Protein AF-A0A7X3A6D5-F1 (afdb_monomer)

Solvent-accessible surface area (backbone atoms only — not comparable to full-atom values): 2858 Å² total; per-residue (Å²): 117,50,77,48,81,49,95,88,48,79,47,77,48,62,55,71,68,59,51,52,54,50,52,53,52,55,59,70,76,40,65,95,80,65,47,70,66,57,56,52,59,73,77,110

Structure (mmCIF, N/CA/C/O backbone):
data_AF-A0A7X3A6D5-F1
#
_entry.id   AF-A0A7X3A6D5-F1
#
loop_
_atom_site.group_PDB
_atom_site.id
_atom_site.type_symbol
_atom_site.label_atom_id
_atom_site.label_alt_id
_atom_site.label_comp_id
_atom_site.label_asym_id
_atom_site.label_entity_id
_atom_site.label_seq_id
_atom_site.pdbx_PDB_ins_code
_atom_site.Cartn_x
_atom_site.Cartn_y
_atom_site.Cartn_z
_atom_site.occupancy
_atom_site.B_iso_or_equiv
_atom_site.auth_seq_id
_atom_site.auth_comp_id
_atom_site.auth_asym_id
_atom_site.auth_atom_id
_atom_site.pdbx_PDB_model_num
ATOM 1 N N . MET A 1 1 ? -1.930 0.263 -14.369 1.00 83.88 1 MET A N 1
ATOM 2 C CA . MET A 1 1 ? -1.731 -0.819 -13.366 1.00 83.88 1 MET A CA 1
ATOM 3 C C . MET A 1 1 ? -3.032 -1.567 -13.058 1.00 83.88 1 MET A C 1
ATOM 5 O O . MET A 1 1 ? -4.086 -0.942 -13.056 1.00 83.88 1 MET A O 1
ATOM 9 N N . LYS A 1 2 ? -2.962 -2.868 -12.755 1.00 90.19 2 LYS A N 1
ATOM 10 C CA . LYS A 1 2 ? -4.045 -3.685 -12.182 1.00 90.19 2 LYS A CA 1
ATOM 11 C C . LYS A 1 2 ? -3.805 -3.877 -10.682 1.00 90.19 2 LYS A C 1
ATOM 13 O O . LYS A 1 2 ? -2.658 -3.992 -10.251 1.00 90.19 2 LYS A O 1
ATOM 18 N N . GLN A 1 3 ? -4.878 -3.905 -9.903 1.00 90.31 3 GLN A N 1
ATOM 19 C CA . GLN A 1 3 ? -4.849 -4.127 -8.460 1.00 90.31 3 GLN A CA 1
ATOM 20 C C . GLN A 1 3 ? -5.783 -5.288 -8.133 1.00 90.31 3 GLN A C 1
ATOM 22 O O . GLN A 1 3 ? -6.934 -5.287 -8.560 1.00 90.31 3 GLN A O 1
ATOM 27 N N . TYR A 1 4 ? -5.281 -6.252 -7.372 1.00 90.44 4 TYR A N 1
ATOM 28 C CA . TYR A 1 4 ? -6.046 -7.386 -6.874 1.00 90.44 4 TYR A CA 1
ATOM 29 C C . TYR A 1 4 ? -5.978 -7.369 -5.355 1.00 90.44 4 TYR A C 1
ATOM 31 O O . TYR A 1 4 ? -4.890 -7.277 -4.782 1.00 90.44 4 TYR A O 1
ATOM 39 N N . MET A 1 5 ? -7.138 -7.425 -4.714 1.00 84.56 5 MET A N 1
ATOM 40 C CA . MET A 1 5 ? -7.249 -7.456 -3.262 1.00 84.56 5 MET A CA 1
ATOM 41 C C . MET A 1 5 ? -7.845 -8.793 -2.858 1.00 84.56 5 MET A C 1
ATOM 43 O O . MET A 1 5 ? -8.883 -9.202 -3.374 1.00 84.56 5 MET A O 1
ATOM 47 N N . SER A 1 6 ? -7.159 -9.473 -1.954 1.00 83.06 6 SER A N 1
ATOM 48 C CA 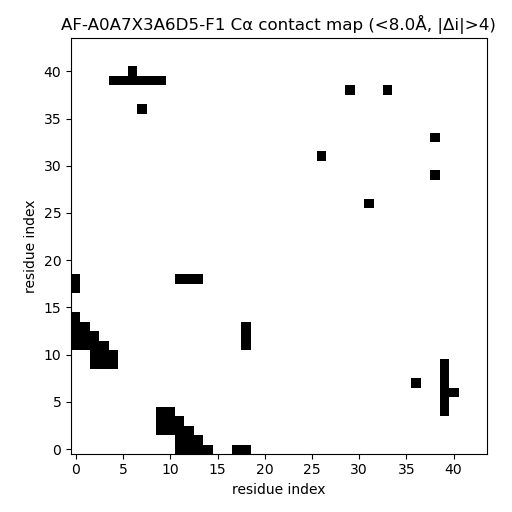. SER A 1 6 ? -7.647 -10.656 -1.260 1.00 83.06 6 SER A CA 1
ATOM 49 C C . SER A 1 6 ? -7.652 -10.366 0.237 1.00 83.06 6 SER A C 1
ATOM 51 O O . SER A 1 6 ? -7.049 -9.394 0.692 1.00 83.06 6 SER A O 1
ATOM 53 N N . ALA A 1 7 ? -8.290 -11.227 1.026 1.00 77.00 7 ALA A N 1
ATOM 54 C CA . ALA A 1 7 ? -8.408 -11.047 2.471 1.00 77.00 7 ALA A CA 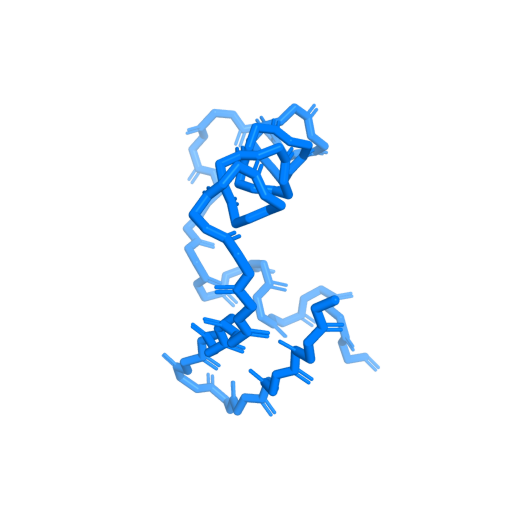1
ATOM 55 C C . ALA A 1 7 ? -7.050 -10.910 3.193 1.00 77.00 7 ALA A C 1
ATOM 57 O O . ALA A 1 7 ? -6.997 -10.354 4.284 1.00 77.00 7 ALA A O 1
ATOM 58 N N . LYS A 1 8 ? -5.959 -11.421 2.602 1.00 83.00 8 LYS A N 1
ATOM 59 C CA . LYS A 1 8 ? -4.612 -11.417 3.200 1.00 83.00 8 LYS A CA 1
ATOM 60 C C . LYS A 1 8 ? -3.534 -10.753 2.345 1.00 83.00 8 LYS A C 1
ATOM 62 O O . LYS A 1 8 ? -2.417 -10.589 2.821 1.00 83.00 8 LYS A O 1
ATOM 67 N N . GLU A 1 9 ? -3.830 -10.395 1.097 1.00 86.69 9 GLU A N 1
ATOM 68 C CA . GLU A 1 9 ? 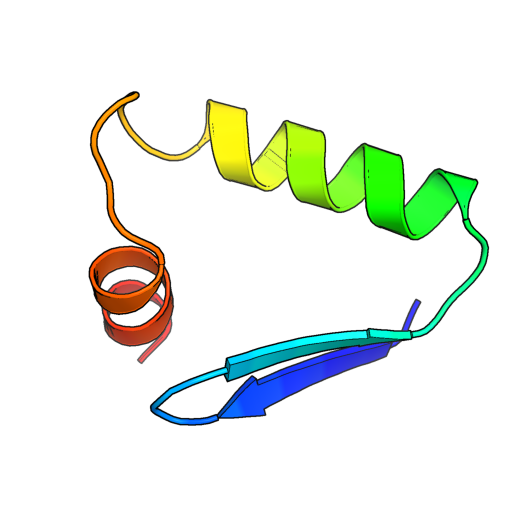-2.813 -9.867 0.187 1.00 86.69 9 GLU A CA 1
ATOM 69 C C . GLU A 1 9 ? -3.335 -8.749 -0.715 1.00 86.69 9 GLU A C 1
ATOM 71 O O . GLU A 1 9 ? -4.482 -8.750 -1.165 1.00 86.69 9 GLU A O 1
ATOM 76 N N . LEU A 1 10 ? -2.435 -7.811 -1.012 1.00 89.12 10 LEU A N 1
ATOM 77 C CA . LEU A 1 10 ? -2.593 -6.785 -2.033 1.00 89.12 10 LEU A CA 1
ATOM 78 C C . LEU A 1 10 ? -1.586 -7.066 -3.149 1.00 89.12 10 LEU A C 1
ATOM 80 O O . LEU A 1 10 ? -0.376 -6.972 -2.944 1.00 89.12 10 LEU A O 1
ATOM 84 N N . ARG A 1 11 ? -2.080 -7.365 -4.349 1.00 91.81 11 ARG A N 1
ATOM 85 C CA . ARG A 1 11 ? -1.258 -7.577 -5.544 1.00 91.81 11 ARG A CA 1
ATOM 86 C C . ARG A 1 11 ? -1.385 -6.390 -6.490 1.00 91.81 11 ARG A C 1
ATOM 88 O O . ARG A 1 11 ? -2.477 -6.073 -6.958 1.00 91.81 11 ARG A O 1
ATOM 95 N N . LEU A 1 12 ? -0.258 -5.748 -6.798 1.00 93.56 12 LEU A N 1
ATOM 96 C CA . LEU A 1 12 ? -0.162 -4.643 -7.755 1.00 93.56 12 LEU A CA 1
ATOM 97 C C . LEU A 1 12 ? 0.621 -5.105 -8.988 1.00 93.56 12 LEU A C 1
ATOM 99 O O . LEU A 1 12 ? 1.777 -5.498 -8.872 1.00 93.56 12 LEU A O 1
ATOM 103 N N . VAL A 1 13 ? 0.004 -5.044 -10.170 1.00 94.31 13 VAL A N 1
ATOM 104 C CA . VAL A 1 13 ? 0.611 -5.485 -11.437 1.00 94.31 13 VAL A CA 1
ATOM 105 C C . VAL A 1 13 ? 0.653 -4.313 -12.415 1.00 94.31 13 VAL A C 1
ATOM 107 O O . VAL A 1 13 ? -0.381 -3.759 -12.786 1.00 94.31 13 VAL A O 1
ATOM 110 N N . GLY A 1 14 ? 1.839 -3.897 -12.846 1.00 94.44 14 GLY A N 1
ATOM 111 C CA . GLY A 1 14 ? 2.003 -2.750 -13.740 1.00 94.44 14 GLY A CA 1
ATOM 112 C C . GLY A 1 14 ? 3.459 -2.331 -13.892 1.00 94.44 14 GLY A C 1
ATOM 113 O O . GLY A 1 14 ? 4.367 -3.050 -13.473 1.00 94.44 14 GLY A O 1
ATOM 114 N N . LYS A 1 15 ? 3.688 -1.153 -14.477 1.0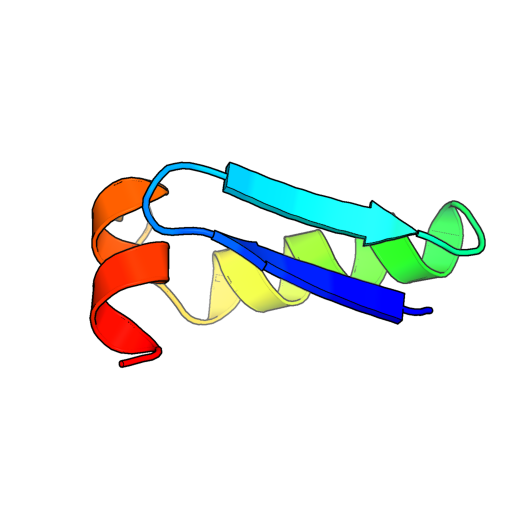0 96.44 15 LYS A N 1
ATOM 115 C CA . LYS A 1 15 ? 5.037 -0.590 -14.586 1.00 96.44 15 LYS A CA 1
ATOM 116 C C . LYS A 1 15 ? 5.560 -0.256 -13.188 1.00 96.44 15 LYS A C 1
ATOM 118 O O . LYS A 1 15 ? 4.815 0.222 -12.333 1.00 96.44 15 LYS A O 1
ATOM 123 N N . A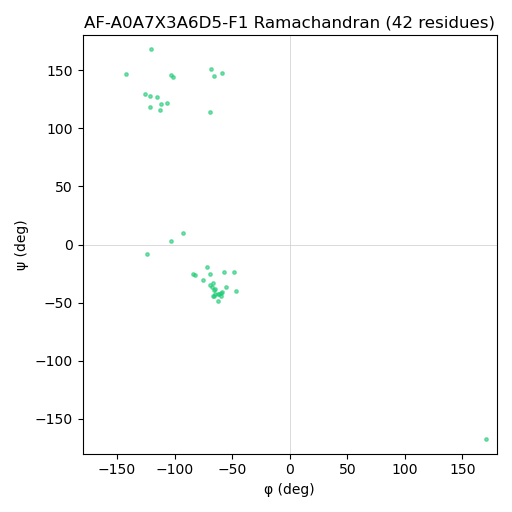LA A 1 16 ? 6.862 -0.435 -12.968 1.00 94.94 16 ALA A N 1
ATOM 124 C CA . ALA A 1 16 ? 7.474 -0.242 -11.651 1.00 94.94 16 ALA A CA 1
ATOM 125 C C . ALA A 1 16 ? 7.203 1.153 -11.055 1.00 94.94 16 ALA A C 1
ATOM 127 O O . ALA A 1 16 ? 6.990 1.290 -9.851 1.00 94.94 16 ALA A O 1
ATOM 128 N N . TRP A 1 17 ? 7.170 2.193 -11.893 1.00 96.75 17 TRP A N 1
ATOM 129 C CA . TRP A 1 17 ? 6.866 3.549 -11.439 1.00 96.75 17 TRP A CA 1
ATOM 130 C C . TRP A 1 17 ? 5.414 3.703 -10.953 1.00 96.75 17 TRP A C 1
ATOM 132 O O . TRP A 1 17 ? 5.194 4.390 -9.958 1.00 96.75 17 TRP A O 1
ATOM 142 N N . GLU A 1 18 ? 4.442 3.031 -11.584 1.00 95.06 18 GLU A N 1
ATOM 143 C CA . GLU A 1 18 ? 3.031 3.061 -11.167 1.00 95.06 18 GLU A CA 1
ATOM 144 C C . GLU A 1 18 ? 2.871 2.416 -9.787 1.00 95.06 18 GLU A C 1
ATOM 146 O O . GLU A 1 18 ? 2.186 2.951 -8.915 1.00 95.06 18 GLU A O 1
ATOM 151 N N . ILE A 1 19 ? 3.553 1.284 -9.575 1.00 94.12 19 ILE A N 1
ATOM 152 C CA . ILE A 1 19 ? 3.536 0.546 -8.307 1.00 94.12 19 ILE A CA 1
ATOM 153 C C . ILE A 1 19 ? 4.113 1.417 -7.187 1.00 94.12 19 ILE A C 1
ATOM 155 O O . ILE A 1 19 ? 3.467 1.590 -6.154 1.00 94.12 19 ILE A O 1
ATOM 159 N N . ARG A 1 20 ? 5.282 2.039 -7.405 1.00 94.25 20 ARG A N 1
ATOM 160 C CA . ARG A 1 20 ? 5.888 2.954 -6.421 1.00 94.25 20 ARG A CA 1
ATOM 161 C C . ARG A 1 20 ? 4.978 4.136 -6.100 1.00 94.25 20 ARG A C 1
ATOM 163 O O . ARG A 1 20 ? 4.816 4.478 -4.932 1.00 94.25 20 ARG A O 1
ATOM 170 N N . HIS A 1 21 ? 4.377 4.748 -7.119 1.00 94.50 21 HIS A N 1
ATOM 171 C CA . HIS A 1 21 ? 3.473 5.880 -6.927 1.00 94.50 21 HIS A CA 1
ATOM 172 C C . HIS A 1 21 ? 2.244 5.486 -6.095 1.00 94.50 21 HIS A C 1
ATOM 174 O O . HIS A 1 21 ? 1.849 6.204 -5.176 1.00 94.50 21 HIS A O 1
ATOM 180 N N . LYS A 1 22 ? 1.665 4.311 -6.363 1.00 90.50 22 LYS A N 1
ATOM 181 C CA . LYS A 1 22 ? 0.525 3.797 -5.600 1.00 90.50 22 LYS A CA 1
ATOM 182 C C . LYS A 1 22 ? 0.893 3.476 -4.153 1.00 90.50 22 LYS A C 1
ATOM 184 O O . LYS A 1 22 ? 0.145 3.870 -3.265 1.00 90.50 22 LYS A O 1
ATOM 189 N N . LEU A 1 23 ? 2.030 2.820 -3.912 1.00 88.81 23 LEU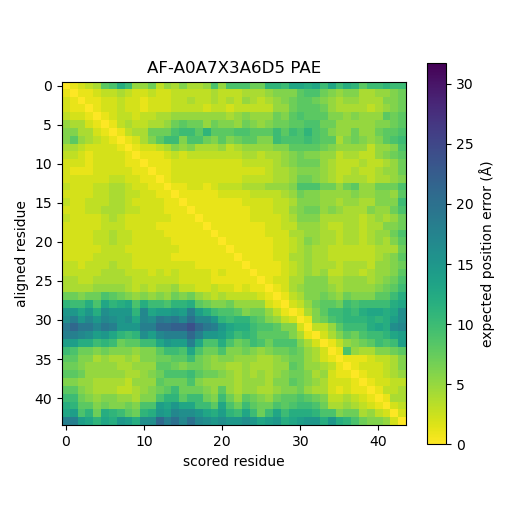 A N 1
ATOM 190 C CA . LEU A 1 23 ? 2.506 2.521 -2.557 1.00 88.81 23 LEU A CA 1
ATOM 191 C C . LEU A 1 23 ? 2.715 3.800 -1.735 1.00 88.81 23 LEU A C 1
ATOM 193 O O . LEU A 1 23 ? 2.262 3.858 -0.597 1.00 88.81 23 LEU A O 1
ATOM 197 N N . ARG A 1 24 ? 3.292 4.854 -2.331 1.00 90.62 24 ARG A N 1
ATOM 198 C CA . ARG A 1 24 ? 3.426 6.171 -1.677 1.00 90.62 24 ARG A CA 1
ATOM 199 C C . ARG A 1 24 ? 2.076 6.790 -1.321 1.00 90.62 24 ARG A C 1
ATOM 201 O O . ARG A 1 24 ? 1.912 7.324 -0.233 1.00 90.62 24 ARG A O 1
ATOM 208 N N . LYS A 1 25 ? 1.091 6.703 -2.220 1.00 87.88 25 LYS A N 1
ATOM 209 C CA . LYS A 1 25 ? -0.262 7.204 -1.937 1.00 87.88 25 LYS A CA 1
ATOM 210 C C . LYS A 1 25 ? -0.930 6.419 -0.801 1.00 87.88 25 LYS A C 1
ATOM 212 O O . LYS A 1 25 ? -1.618 7.006 0.025 1.00 87.88 25 LYS A O 1
ATOM 217 N N . LEU A 1 26 ? -0.726 5.103 -0.750 1.00 84.38 26 LEU A N 1
ATOM 218 C CA . LEU A 1 26 ? -1.260 4.257 0.320 1.00 84.38 26 LEU A CA 1
ATOM 219 C C . LEU A 1 26 ? -0.621 4.588 1.674 1.00 84.38 26 LEU A C 1
ATOM 221 O O . LEU A 1 26 ? -1.340 4.657 2.665 1.00 84.38 26 LEU A O 1
ATOM 225 N N . SER A 1 27 ? 0.684 4.871 1.711 1.00 83.25 27 SER A N 1
ATOM 226 C CA . SER A 1 27 ? 1.364 5.270 2.948 1.00 83.25 27 SER A CA 1
ATOM 227 C C . SER A 1 27 ? 0.962 6.658 3.452 1.00 83.25 27 SER A C 1
ATOM 229 O O . SER A 1 27 ? 1.088 6.915 4.636 1.00 83.25 27 SER A O 1
ATOM 231 N N . THR A 1 28 ? 0.499 7.565 2.583 1.00 82.12 28 THR A N 1
ATOM 232 C CA . THR A 1 28 ? 0.042 8.905 3.007 1.00 82.12 28 THR A CA 1
ATOM 233 C C . THR A 1 28 ? -1.401 8.937 3.501 1.00 82.12 28 THR A C 1
ATOM 235 O O . THR A 1 28 ? -1.769 9.841 4.238 1.00 82.12 28 THR A O 1
ATOM 238 N N . VAL A 1 29 ? -2.238 8.001 3.045 1.00 73.38 29 VAL A N 1
ATOM 239 C CA . VAL A 1 29 ? -3.671 7.967 3.389 1.00 73.38 29 VAL A CA 1
ATOM 240 C C . VAL A 1 29 ? -3.908 7.310 4.749 1.00 73.38 29 VAL A C 1
ATOM 242 O O . V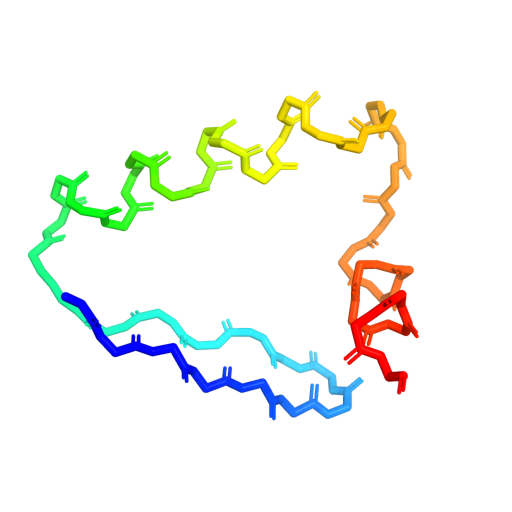AL A 1 29 ? -4.888 7.629 5.413 1.00 73.38 29 VAL A O 1
ATOM 245 N N . ASN A 1 30 ? -3.005 6.430 5.178 1.00 65.00 30 ASN A N 1
ATOM 246 C CA . ASN A 1 30 ? -3.098 5.767 6.467 1.00 65.00 30 ASN A CA 1
ATOM 247 C C . ASN A 1 30 ? -2.125 6.376 7.488 1.00 65.00 30 ASN A C 1
ATOM 249 O O . ASN A 1 30 ? -1.014 6.749 7.112 1.00 65.00 30 ASN A O 1
ATOM 253 N N . PRO A 1 31 ? -2.500 6.436 8.781 1.00 64.38 31 PRO A N 1
ATOM 254 C CA . PRO A 1 31 ? -1.551 6.756 9.839 1.00 64.38 31 PRO A CA 1
ATOM 255 C C . PRO A 1 31 ? -0.407 5.732 9.835 1.00 64.38 31 PRO A C 1
ATOM 257 O O . PRO A 1 31 ? -0.612 4.566 9.495 1.00 64.38 31 PRO A O 1
ATOM 260 N N . SER A 1 32 ? 0.787 6.187 10.210 1.00 61.50 32 SER A N 1
ATOM 261 C CA . SER A 1 32 ? 2.088 5.511 10.086 1.00 61.50 32 SER A CA 1
ATOM 262 C C . SER A 1 32 ? 2.140 4.055 10.580 1.00 61.50 32 SER A C 1
ATOM 264 O O . SER A 1 32 ? 2.976 3.293 10.106 1.00 61.50 32 SER A O 1
ATOM 266 N N . ASP A 1 33 ? 1.230 3.667 11.479 1.00 64.44 33 ASP A N 1
ATOM 267 C CA . ASP A 1 33 ? 1.169 2.348 12.123 1.00 64.44 33 ASP A CA 1
ATOM 268 C C . ASP A 1 33 ? 0.082 1.416 11.558 1.00 64.44 33 ASP A C 1
ATOM 270 O O . ASP A 1 33 ? -0.116 0.303 12.056 1.00 64.44 33 ASP A O 1
ATOM 274 N N . ALA A 1 34 ? -0.652 1.835 10.523 1.00 68.50 34 ALA A N 1
ATOM 275 C CA . ALA A 1 34 ? -1.716 1.009 9.970 1.00 68.50 34 ALA A CA 1
ATOM 276 C C . ALA A 1 34 ? -1.134 -0.223 9.264 1.00 68.50 34 ALA A C 1
ATOM 278 O O . ALA A 1 34 ? -0.483 -0.134 8.218 1.00 68.50 34 ALA A O 1
ATOM 279 N N . THR A 1 35 ? -1.411 -1.400 9.817 1.00 79.44 35 THR A N 1
ATOM 280 C CA . THR A 1 35 ? -0.950 -2.668 9.246 1.00 79.44 35 THR A CA 1
ATOM 281 C C . THR A 1 35 ? -1.675 -2.938 7.925 1.00 79.44 35 THR A C 1
ATOM 283 O O . THR A 1 35 ? -2.838 -2.566 7.757 1.00 79.44 35 THR A O 1
ATOM 286 N N . LEU A 1 36 ? -1.032 -3.657 6.996 1.00 79.12 36 LEU A N 1
ATOM 287 C CA . LEU A 1 36 ? -1.656 -4.107 5.743 1.00 79.12 36 LEU A CA 1
ATOM 288 C C . LEU A 1 36 ? -3.045 -4.724 5.984 1.00 79.12 36 LEU A C 1
ATOM 290 O O . LEU A 1 36 ? -3.968 -4.442 5.234 1.00 79.12 36 LEU A O 1
ATOM 294 N N . SER A 1 37 ? -3.220 -5.499 7.056 1.00 74.88 37 SER A N 1
ATOM 295 C CA . SER A 1 37 ? -4.502 -6.103 7.438 1.00 74.88 37 SER A CA 1
ATOM 296 C C . SER A 1 37 ? -5.613 -5.077 7.688 1.00 74.88 37 SER A C 1
ATOM 298 O O . SER A 1 37 ? -6.735 -5.288 7.239 1.00 74.88 37 SER A O 1
ATOM 300 N N . GLN A 1 38 ? -5.305 -3.954 8.347 1.00 76.38 38 GLN A N 1
ATOM 301 C CA . GLN A 1 38 ? -6.260 -2.857 8.564 1.00 76.38 38 GLN A CA 1
ATOM 302 C C . GLN A 1 38 ? -6.584 -2.134 7.253 1.00 76.38 38 GLN A C 1
ATOM 304 O O . GLN A 1 38 ? -7.713 -1.703 7.020 1.00 76.38 38 GLN A O 1
ATOM 309 N N . LEU A 1 39 ? -5.593 -2.033 6.368 1.00 77.38 39 LEU A N 1
ATOM 310 C CA . LEU A 1 39 ? -5.773 -1.487 5.030 1.00 77.38 39 LEU A CA 1
ATOM 311 C C . LEU A 1 39 ? -6.682 -2.406 4.202 1.00 77.38 39 LEU A C 1
ATOM 313 O O . LEU A 1 39 ? -7.616 -1.938 3.575 1.00 77.38 39 LEU A O 1
ATOM 317 N N . LEU A 1 40 ? -6.488 -3.721 4.256 1.00 78.62 40 LEU A N 1
ATOM 318 C CA . LEU A 1 40 ? -7.338 -4.683 3.553 1.00 78.62 40 LEU A CA 1
ATOM 319 C C . LEU A 1 40 ? -8.770 -4.723 4.110 1.00 78.62 40 LEU A C 1
ATOM 321 O O . LEU A 1 40 ? -9.704 -4.913 3.334 1.00 78.62 40 LEU A O 1
ATOM 325 N N . SER A 1 41 ? -8.962 -4.511 5.417 1.00 73.00 41 SER A N 1
ATOM 326 C CA . SER A 1 41 ? -10.296 -4.473 6.032 1.00 73.00 41 SER A CA 1
ATOM 327 C C . SER A 1 41 ? -11.066 -3.181 5.755 1.00 73.00 41 SER A C 1
ATOM 329 O O . SER A 1 41 ? -12.287 -3.222 5.692 1.00 73.00 41 SER A O 1
ATOM 331 N N . SER A 1 42 ? -10.372 -2.050 5.590 1.00 65.56 42 SER A N 1
ATOM 332 C CA . SER A 1 42 ? -10.984 -0.732 5.330 1.00 65.56 42 SER A CA 1
ATOM 333 C C . SER A 1 42 ? -11.569 -0.600 3.914 1.00 65.56 42 SER A C 1
ATOM 335 O O . SER A 1 42 ? -12.404 0.255 3.646 1.00 65.56 42 SER A O 1
ATOM 337 N N . PHE A 1 43 ? -11.139 -1.460 2.988 1.00 62.16 43 PHE A N 1
ATOM 338 C CA . PHE A 1 43 ? -11.612 -1.481 1.600 1.00 62.16 43 PHE A CA 1
ATOM 339 C C . PHE A 1 43 ? -12.796 -2.441 1.371 1.00 62.16 43 PHE A C 1
ATOM 341 O O . PHE A 1 43 ? -13.136 -2.706 0.215 1.00 62.16 43 PHE A O 1
ATOM 348 N N . LYS A 1 44 ? -13.390 -2.984 2.441 1.00 53.06 44 LYS A N 1
ATOM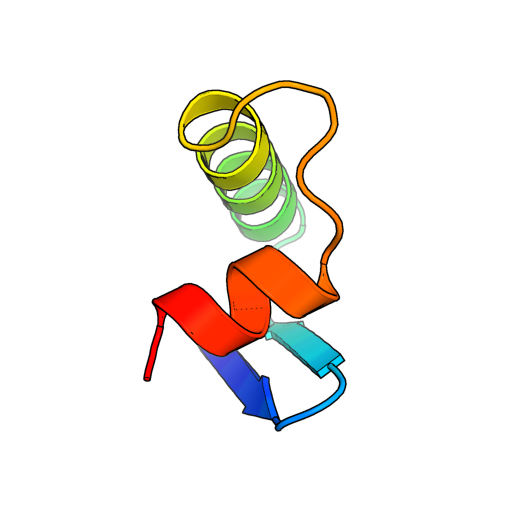 349 C CA . LYS A 1 44 ? -14.599 -3.816 2.404 1.00 53.06 44 LYS A CA 1
ATOM 350 C C . LYS A 1 44 ? -15.829 -2.968 2.709 1.00 53.06 44 LYS A C 1
ATOM 352 O O . LYS A 1 44 ? -16.841 -3.176 2.009 1.00 53.06 44 LYS A O 1
#

Sequence (44 aa):
MKQYMSAKELRLVGKAWEIRHKLRKLSTVNPSDATLSQLLSSFK

pLDDT: mean 82.34, std 11.28, range [53.06, 96.75]

Secondary structure (DSSP, 8-state):
-EEEE-SS-EEEES-HHHHHHHHHHHHHHS-TT--HHHHHHHT-

Foldseek 3Di:
DDWDADQPDIDDDDDPVVVVVVVVVLCVVDDNPQDVNNVSVVVD

Mean predicted aligned error: 5.5 Å

Radius of gyration: 10.61 Å; Cα contacts (8 Å, |Δi|>4):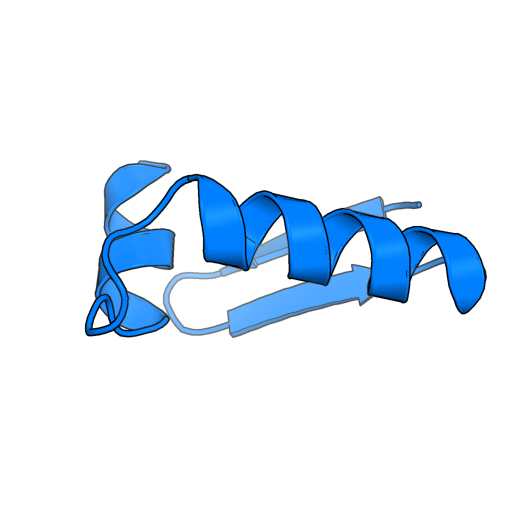 32; chains: 1; bounding box: 22×20×27 Å